Protein AF-A0A094AY25-F1 (afdb_monomer_lite)

pLDDT: mean 71.78, std 17.25, range [37.22, 96.19]

Foldseek 3Di:
DEWEWEWAWDDPDDLTWFTWTWIWDADPPPRHTDDIDIDRHPSPPPDDDPFDDDDDDDAGAQAKDKYAFYKYFYNDADPCNVVVDDDDQPKDWDDWDDDPNRGMTTTGMIIHGHHD

Sequence (116 aa):
MKVHIEANKAPVTEQPPAMRIKLTVTNAVISALLSTYASDSGPFMRGHGTGAECNDGCSGTITPQTYSNTIITLAEADTTFGDTLGVFGGTAYTSLASSEGGKVWTVESISIPAMT

Structure (mmCIF, N/CA/C/O backbone):
data_AF-A0A094AY25-F1
#
_entry.id   AF-A0A094AY25-F1
#
loop_
_atom_site.group_PDB
_atom_site.id
_atom_site.type_symbol
_atom_site.label_atom_id
_atom_site.label_alt_id
_atom_site.label_comp_id
_atom_site.label_asym_id
_atom_site.label_entity_id
_atom_site.label_seq_id
_atom_site.pdbx_PDB_ins_code
_atom_site.Cartn_x
_atom_site.Cartn_y
_atom_site.Cartn_z
_atom_site.occupancy
_atom_site.B_iso_or_equiv
_atom_site.auth_seq_id
_atom_site.auth_comp_id
_atom_site.auth_asym_id
_atom_site.auth_atom_id
_atom_site.pdbx_PDB_model_num
ATOM 1 N N . MET A 1 1 ? -2.801 -5.964 -10.912 1.00 42.62 1 MET A N 1
ATOM 2 C CA . MET A 1 1 ? -2.892 -7.028 -9.884 1.00 42.62 1 MET A CA 1
ATOM 3 C C . MET A 1 1 ? -3.787 -6.516 -8.765 1.00 42.62 1 MET A C 1
ATOM 5 O O . MET A 1 1 ? -3.591 -5.374 -8.368 1.00 42.62 1 MET A O 1
ATOM 9 N N . LYS A 1 2 ? -4.790 -7.287 -8.316 1.00 38.03 2 LYS A N 1
ATOM 10 C CA . LYS A 1 2 ? -5.643 -6.908 -7.175 1.00 38.03 2 LYS A CA 1
ATOM 11 C C . LYS A 1 2 ? -5.139 -7.642 -5.938 1.00 38.03 2 LYS A C 1
ATOM 13 O O . LYS A 1 2 ? -5.006 -8.867 -5.970 1.00 38.03 2 LYS A O 1
ATOM 18 N N . VAL A 1 3 ? -4.819 -6.883 -4.897 1.00 43.91 3 VAL A N 1
ATOM 19 C CA . VAL A 1 3 ? -4.184 -7.384 -3.678 1.00 43.91 3 VAL A CA 1
ATOM 20 C C . VAL A 1 3 ? -5.107 -7.108 -2.495 1.00 43.91 3 VAL A C 1
ATOM 22 O O . VAL A 1 3 ? -5.431 -5.956 -2.219 1.00 43.91 3 VAL A O 1
ATOM 25 N N . HIS A 1 4 ? -5.543 -8.177 -1.824 1.00 40.50 4 HIS A N 1
ATOM 26 C CA . HIS A 1 4 ? -6.323 -8.117 -0.582 1.00 40.50 4 HIS A CA 1
ATOM 27 C C . HIS A 1 4 ? -5.465 -8.635 0.569 1.00 40.50 4 HIS A C 1
ATOM 29 O O . HIS A 1 4 ? -4.904 -9.733 0.459 1.00 40.50 4 HIS A O 1
ATOM 35 N N . ILE A 1 5 ? -5.345 -7.837 1.634 1.00 48.62 5 ILE A N 1
ATOM 36 C CA . ILE A 1 5 ? -4.459 -8.106 2.771 1.00 48.62 5 ILE A CA 1
ATOM 37 C C . ILE A 1 5 ? -5.247 -7.998 4.070 1.00 48.62 5 ILE A C 1
ATOM 39 O O . ILE A 1 5 ? -5.840 -6.963 4.382 1.00 48.62 5 ILE A O 1
ATOM 43 N N . GLU A 1 6 ? -5.204 -9.080 4.839 1.00 43.06 6 GLU A N 1
ATOM 44 C CA . GLU A 1 6 ? -5.787 -9.178 6.175 1.00 43.06 6 GLU A CA 1
ATOM 45 C C . GLU A 1 6 ? -4.652 -9.256 7.201 1.00 43.06 6 GLU A C 1
ATOM 47 O O . GLU A 1 6 ? -3.777 -10.121 7.101 1.00 43.06 6 GLU A O 1
ATOM 52 N N . ALA A 1 7 ? -4.652 -8.335 8.166 1.00 45.72 7 ALA A N 1
ATOM 53 C CA . ALA A 1 7 ? -3.667 -8.239 9.236 1.00 45.72 7 ALA A CA 1
ATOM 54 C C . ALA A 1 7 ? -4.341 -8.482 10.594 1.00 45.72 7 ALA A C 1
ATOM 56 O O . ALA A 1 7 ? -5.161 -7.676 11.016 1.00 45.72 7 ALA A O 1
ATOM 57 N N . ASN A 1 8 ? -3.975 -9.555 11.308 1.00 39.09 8 ASN A N 1
ATOM 58 C CA . ASN A 1 8 ? -4.497 -9.857 12.650 1.00 39.09 8 ASN A CA 1
ATOM 59 C C . ASN A 1 8 ? -3.431 -9.598 13.731 1.00 39.09 8 ASN A C 1
ATOM 61 O O . ASN A 1 8 ? -2.364 -10.207 13.710 1.00 39.09 8 ASN A O 1
ATOM 65 N N . LYS A 1 9 ? -3.744 -8.754 14.717 1.00 40.16 9 LYS A N 1
ATOM 66 C CA . LYS A 1 9 ? -2.962 -8.479 15.926 1.00 40.16 9 LYS A CA 1
ATOM 67 C C . LYS A 1 9 ? -3.751 -9.030 17.109 1.00 40.16 9 LYS A C 1
ATOM 69 O O . LYS A 1 9 ? -4.899 -8.645 17.301 1.00 40.16 9 LYS A O 1
ATOM 74 N N . ALA A 1 10 ? -3.152 -9.931 17.882 1.00 39.56 10 ALA A N 1
ATOM 75 C CA . ALA A 1 10 ? -3.756 -10.423 19.120 1.00 39.56 10 ALA A CA 1
ATOM 76 C C . ALA A 1 10 ? -3.467 -9.467 20.308 1.00 39.56 10 ALA A C 1
ATOM 78 O O . ALA A 1 10 ? -2.600 -8.592 20.187 1.00 39.56 10 ALA A O 1
ATOM 79 N N . PRO A 1 11 ? -4.179 -9.609 21.446 1.00 37.22 11 PRO A N 1
ATOM 80 C CA . PRO A 1 11 ? -4.199 -8.634 22.539 1.00 37.22 11 PRO A CA 1
ATOM 81 C C . PRO A 1 11 ? -2.831 -8.385 23.188 1.00 37.22 11 PRO A C 1
ATOM 83 O O . PRO A 1 11 ? -1.985 -9.272 23.280 1.00 37.22 11 PRO A O 1
ATOM 86 N N . VAL A 1 12 ? -2.639 -7.153 23.663 1.00 45.66 12 VAL A N 1
ATOM 87 C CA . VAL A 1 12 ? -1.391 -6.625 24.228 1.00 45.66 12 VAL A CA 1
ATOM 88 C C . VAL A 1 12 ? -1.300 -6.943 25.725 1.00 45.66 12 VAL A C 1
ATOM 90 O O . VAL A 1 12 ? -1.782 -6.152 26.526 1.00 45.66 12 VAL A O 1
ATOM 93 N N . THR A 1 13 ? -0.655 -8.050 26.109 1.00 42.00 13 THR A N 1
ATOM 94 C CA . THR A 1 13 ? -0.096 -8.228 27.476 1.00 42.00 13 THR A CA 1
ATOM 95 C C . THR A 1 13 ? 1.146 -9.127 27.581 1.00 42.00 13 THR A C 1
ATOM 97 O O . THR A 1 13 ? 1.784 -9.132 28.626 1.00 42.00 13 THR A O 1
ATOM 100 N N . GLU A 1 14 ? 1.593 -9.788 26.517 1.00 41.69 14 GLU A N 1
ATOM 101 C CA . GLU A 1 14 ? 2.939 -10.375 26.408 1.00 41.69 14 GLU A CA 1
ATOM 102 C C . GLU A 1 14 ? 3.480 -10.074 25.005 1.00 41.69 14 GLU A C 1
ATOM 104 O O . GLU A 1 14 ? 2.729 -9.555 24.175 1.00 41.69 14 GLU A O 1
ATOM 109 N N . GLN A 1 15 ? 4.776 -10.313 24.754 1.00 46.59 15 GLN A N 1
ATOM 110 C CA . GLN A 1 15 ? 5.424 -10.091 23.451 1.00 46.59 15 GLN A CA 1
ATOM 111 C C . GLN A 1 15 ? 4.445 -10.399 22.304 1.00 46.59 15 GLN A C 1
ATOM 113 O O . GLN A 1 15 ? 3.956 -11.529 22.250 1.00 46.59 15 GLN A O 1
ATOM 118 N N . PRO A 1 16 ? 4.089 -9.410 21.454 1.00 47.41 16 PRO A N 1
ATOM 119 C CA . PRO A 1 16 ? 2.941 -9.546 20.570 1.00 47.41 16 PRO A CA 1
ATOM 120 C C . PRO A 1 16 ? 3.127 -10.804 19.721 1.00 47.41 16 PRO A C 1
ATOM 122 O O . PRO A 1 16 ? 4.202 -10.969 19.132 1.00 47.41 16 PRO A O 1
ATOM 125 N N . PRO A 1 17 ? 2.138 -11.715 19.689 1.00 50.06 17 PRO A N 1
ATOM 126 C CA . PRO A 1 17 ? 2.257 -12.907 18.877 1.00 50.06 17 PRO A CA 1
ATOM 127 C C . PRO A 1 17 ? 2.418 -12.481 17.425 1.00 50.06 17 PRO A C 1
ATOM 129 O O . PRO A 1 17 ? 1.886 -11.451 17.001 1.00 50.06 17 PRO A O 1
ATOM 132 N N . ALA A 1 18 ? 3.187 -13.278 16.694 1.00 54.31 18 ALA A N 1
ATOM 133 C CA . ALA A 1 18 ? 3.421 -13.099 15.279 1.00 54.31 18 ALA A CA 1
ATOM 134 C C . ALA A 1 18 ? 2.121 -12.734 14.543 1.00 54.31 18 ALA A C 1
ATOM 136 O O . ALA A 1 18 ? 1.140 -13.479 14.593 1.00 54.31 18 ALA A O 1
ATOM 137 N N . MET A 1 19 ? 2.093 -11.574 13.882 1.00 57.12 19 MET A N 1
ATOM 138 C CA . MET A 1 19 ? 0.966 -11.177 13.049 1.00 57.12 19 MET A CA 1
ATOM 139 C C . MET A 1 19 ? 0.942 -12.111 11.848 1.00 57.12 19 MET A C 1
ATOM 141 O O . MET A 1 19 ? 1.888 -12.172 11.069 1.00 57.12 19 MET A O 1
ATOM 145 N N . ARG A 1 20 ? -0.136 -12.869 11.679 1.00 64.50 20 ARG A N 1
ATOM 146 C CA . ARG A 1 20 ? -0.246 -13.742 10.514 1.00 64.50 20 ARG A CA 1
ATOM 147 C C . ARG A 1 20 ? -0.549 -12.890 9.291 1.00 64.50 20 ARG A C 1
ATOM 149 O O . ARG A 1 20 ? -1.662 -12.393 9.146 1.00 64.50 20 ARG A O 1
ATOM 156 N N . ILE A 1 21 ? 0.448 -12.707 8.434 1.00 62.34 21 ILE A N 1
ATOM 157 C CA . ILE A 1 21 ? 0.298 -11.999 7.165 1.00 62.34 21 ILE A CA 1
ATOM 158 C C . ILE A 1 21 ? -0.297 -12.983 6.172 1.00 62.34 21 ILE A C 1
ATOM 160 O O . ILE A 1 21 ? 0.258 -14.064 5.972 1.00 62.34 21 ILE A O 1
ATOM 164 N N . LYS A 1 22 ? -1.417 -12.616 5.546 1.00 70.31 22 LYS A N 1
ATOM 165 C CA . LYS A 1 22 ? -2.013 -13.375 4.446 1.00 70.31 22 LYS A CA 1
ATOM 166 C C . LYS A 1 22 ? -2.128 -12.486 3.216 1.00 70.31 22 LYS A C 1
ATOM 168 O O . LYS A 1 22 ? -2.877 -11.513 3.208 1.00 70.31 22 LYS A O 1
ATOM 173 N N . LEU A 1 23 ? -1.400 -12.856 2.170 1.00 62.81 23 LEU A N 1
ATOM 174 C CA . LEU A 1 23 ? -1.449 -12.219 0.864 1.00 62.81 23 LEU A CA 1
ATOM 175 C C . LEU A 1 23 ? -2.214 -13.118 -0.102 1.00 62.81 23 LEU A C 1
ATOM 177 O O . LEU A 1 23 ? -1.872 -14.290 -0.278 1.00 62.81 23 LEU A O 1
ATOM 181 N N . THR A 1 24 ? -3.229 -12.554 -0.750 1.00 76.19 24 THR A N 1
ATOM 182 C CA . THR A 1 24 ? -4.012 -13.249 -1.775 1.00 76.19 24 THR A CA 1
ATOM 183 C C . THR A 1 24 ? -3.865 -12.515 -3.101 1.00 76.19 24 THR A C 1
ATOM 185 O O . THR A 1 24 ? -4.204 -11.334 -3.198 1.00 76.19 24 THR A O 1
ATOM 188 N N . VAL A 1 25 ? -3.371 -13.209 -4.127 1.00 70.62 25 VAL A N 1
ATOM 189 C CA . VAL A 1 25 ? -3.229 -12.663 -5.481 1.00 70.62 25 VAL A CA 1
ATOM 190 C C . VAL A 1 25 ? -4.334 -13.224 -6.357 1.00 70.62 25 VAL A C 1
ATOM 192 O O . VAL A 1 25 ? -4.456 -14.438 -6.511 1.00 70.62 25 VAL A O 1
ATOM 195 N N . THR A 1 26 ? -5.128 -12.344 -6.960 1.00 76.88 26 THR A N 1
ATOM 196 C CA . THR A 1 26 ? -6.200 -12.731 -7.885 1.00 76.88 26 THR A CA 1
ATOM 197 C C . THR A 1 26 ? -5.963 -12.163 -9.278 1.00 76.88 26 THR A C 1
ATOM 199 O O . THR A 1 26 ? -5.404 -11.075 -9.460 1.00 76.88 26 THR A O 1
ATOM 202 N N . ASN A 1 27 ? -6.394 -12.917 -10.287 1.00 78.81 27 ASN A N 1
ATOM 203 C CA . ASN A 1 27 ? -6.466 -12.445 -11.656 1.00 78.81 27 ASN A CA 1
ATOM 204 C C . ASN A 1 27 ? -7.509 -11.326 -11.729 1.00 78.81 27 ASN A C 1
ATOM 206 O O . ASN A 1 27 ? -8.674 -11.540 -11.414 1.00 78.81 27 ASN A O 1
ATOM 210 N N . ALA A 1 28 ? -7.097 -10.140 -12.170 1.00 67.88 28 ALA A N 1
ATOM 211 C CA . ALA A 1 28 ? -7.962 -8.963 -12.156 1.00 67.88 28 ALA A CA 1
ATOM 212 C C . ALA A 1 28 ? -9.145 -9.032 -13.144 1.00 67.88 28 ALA A C 1
ATOM 214 O O . ALA A 1 28 ? -10.119 -8.314 -12.954 1.00 67.88 28 ALA A O 1
ATOM 215 N N . VAL A 1 29 ? -9.070 -9.871 -14.183 1.00 70.12 29 VAL A N 1
ATOM 216 C CA . VAL A 1 29 ? -10.101 -9.978 -15.230 1.00 70.12 29 VAL A CA 1
ATOM 217 C C . VAL A 1 29 ? -11.129 -11.049 -14.881 1.00 70.12 29 VAL A C 1
ATOM 219 O O . VAL A 1 29 ? -12.327 -10.820 -15.006 1.00 70.12 29 VAL A O 1
ATOM 222 N N . ILE A 1 30 ? -10.667 -12.215 -14.426 1.00 83.31 30 ILE A N 1
ATOM 223 C CA . ILE A 1 30 ? -11.534 -13.380 -14.175 1.00 83.31 30 ILE A CA 1
ATOM 224 C C . ILE A 1 30 ? -11.744 -13.685 -12.688 1.00 83.31 30 ILE A C 1
ATOM 226 O O . ILE A 1 30 ? -12.420 -14.649 -12.353 1.00 83.31 30 ILE A O 1
ATOM 230 N N . SER A 1 31 ? -11.150 -12.897 -11.787 1.00 78.06 31 SER A N 1
ATOM 231 C CA . SER A 1 31 ? -11.214 -13.073 -10.325 1.00 78.06 31 SER A CA 1
ATOM 232 C C . SER A 1 31 ? -10.724 -14.438 -9.810 1.00 78.06 31 SER A C 1
ATOM 234 O O . SER A 1 31 ? -10.937 -14.780 -8.650 1.00 78.06 31 SER A O 1
ATOM 236 N N . ALA A 1 32 ? -10.023 -15.212 -10.644 1.00 79.81 32 ALA A N 1
ATOM 237 C CA . ALA A 1 32 ? -9.420 -16.480 -10.252 1.00 79.81 32 ALA A CA 1
ATOM 238 C C . ALA A 1 32 ? -8.269 -16.257 -9.263 1.00 79.81 32 ALA A C 1
ATOM 240 O O . ALA A 1 32 ? -7.435 -15.370 -9.460 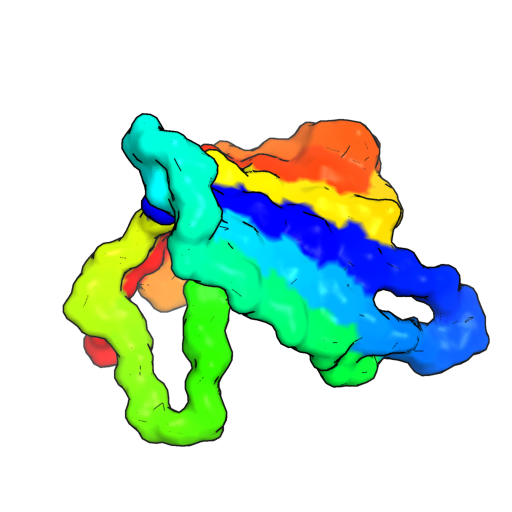1.00 79.81 32 ALA A O 1
ATOM 241 N N . LEU A 1 33 ? -8.197 -17.085 -8.221 1.00 77.19 33 LEU A N 1
ATOM 242 C CA . LEU A 1 33 ? -7.060 -17.123 -7.307 1.00 77.19 33 LEU A CA 1
ATOM 243 C C . LEU A 1 33 ? -5.809 -17.600 -8.058 1.00 77.19 33 LEU A C 1
ATOM 245 O O . LEU A 1 33 ? -5.829 -18.661 -8.674 1.00 77.19 33 LEU A O 1
ATOM 249 N N . LEU A 1 34 ? -4.732 -16.818 -8.001 1.00 64.50 34 LEU A N 1
ATOM 250 C CA . LEU A 1 34 ? -3.452 -17.144 -8.634 1.00 64.50 34 LEU A CA 1
ATOM 251 C C . LEU A 1 34 ? -2.448 -17.687 -7.622 1.00 64.50 34 LEU A C 1
ATOM 253 O O . LEU A 1 34 ? -1.736 -18.644 -7.913 1.00 64.50 34 LEU A O 1
ATOM 257 N N . SER A 1 35 ? -2.391 -17.091 -6.432 1.00 57.94 35 SER A N 1
ATOM 258 C CA . SER A 1 35 ? -1.517 -17.559 -5.361 1.00 57.94 35 SER A CA 1
ATOM 259 C C . SER A 1 35 ? -1.975 -17.067 -3.993 1.00 57.94 35 SER A C 1
ATOM 261 O O . SER A 1 35 ? -2.677 -16.059 -3.858 1.00 57.94 35 SER A O 1
ATOM 263 N N . THR A 1 36 ? -1.548 -17.798 -2.967 1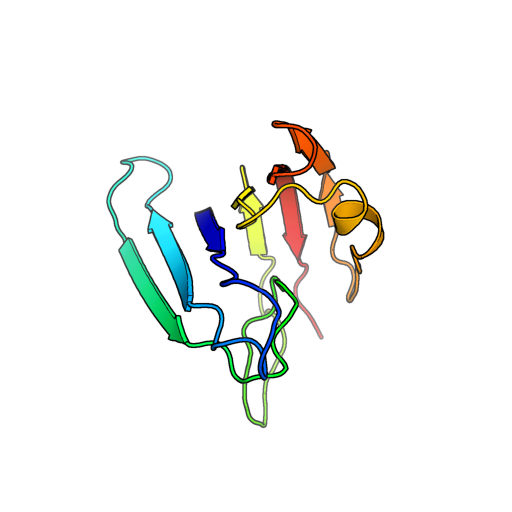.00 59.88 36 THR A N 1
ATOM 264 C CA . THR A 1 36 ? -1.654 -17.398 -1.565 1.00 59.88 36 THR A CA 1
ATOM 265 C C . THR A 1 36 ? -0.290 -17.504 -0.915 1.00 59.88 36 THR A C 1
ATOM 267 O O . THR A 1 36 ? 0.376 -18.529 -1.059 1.00 59.88 36 THR A O 1
ATOM 270 N N . TYR A 1 37 ? 0.089 -16.488 -0.153 1.00 62.94 37 TYR A N 1
ATOM 271 C CA . TYR A 1 37 ? 1.236 -16.540 0.741 1.00 62.94 37 TYR A CA 1
ATOM 272 C C . TYR A 1 37 ? 0.758 -16.264 2.162 1.00 62.94 37 TYR A C 1
ATOM 274 O O . TYR A 1 37 ? -0.038 -15.350 2.386 1.00 62.94 37 TYR A O 1
ATOM 282 N N . ALA A 1 38 ? 1.210 -17.081 3.109 1.00 63.62 38 ALA A N 1
ATOM 283 C CA . ALA A 1 38 ? 0.945 -16.864 4.518 1.00 63.62 38 ALA A CA 1
ATOM 284 C C . ALA A 1 38 ? 2.218 -17.094 5.324 1.00 63.62 38 ALA 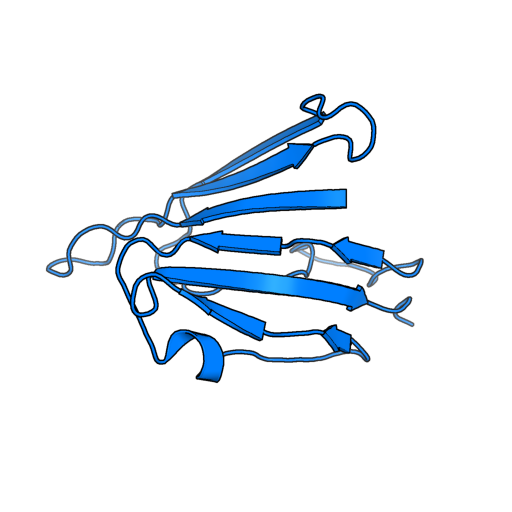A C 1
ATOM 286 O O . ALA A 1 38 ? 2.851 -18.141 5.192 1.00 63.62 38 ALA A O 1
ATOM 287 N N . SER A 1 39 ? 2.556 -16.136 6.177 1.00 61.28 39 SER A N 1
ATOM 288 C CA . SER A 1 39 ? 3.661 -16.261 7.120 1.00 61.28 39 SER A CA 1
ATOM 289 C C . SER A 1 39 ? 3.311 -15.587 8.432 1.00 61.28 39 SER A C 1
ATOM 291 O O . SER A 1 39 ? 2.684 -14.527 8.457 1.00 61.28 39 SER A O 1
ATOM 293 N N . ASP A 1 40 ? 3.759 -16.193 9.519 1.00 65.44 40 ASP A N 1
ATOM 294 C CA . ASP A 1 40 ? 3.730 -15.572 10.830 1.00 65.44 40 ASP A CA 1
ATOM 295 C C . ASP A 1 40 ? 4.832 -14.504 10.862 1.00 65.44 40 ASP A C 1
ATOM 297 O O . ASP A 1 40 ? 6.000 -14.783 10.585 1.00 65.44 40 ASP A O 1
ATOM 301 N N . SER A 1 41 ? 4.458 -13.252 11.118 1.00 57.41 41 SER A N 1
ATOM 302 C CA . SER A 1 41 ? 5.410 -12.153 11.187 1.00 57.41 41 SER A CA 1
ATOM 303 C C . SER A 1 41 ? 6.338 -12.380 12.382 1.00 57.41 41 SER A C 1
ATOM 305 O O . SER A 1 41 ? 5.879 -12.665 13.483 1.00 57.41 41 SER A O 1
ATOM 307 N N . GLY A 1 42 ? 7.651 -12.213 12.226 1.00 53.75 42 GLY A N 1
ATOM 308 C CA . GLY A 1 42 ? 8.535 -12.169 13.396 1.00 53.75 42 GLY A CA 1
ATOM 309 C C . GLY A 1 42 ? 8.064 -11.107 14.414 1.00 53.75 42 GLY A C 1
ATOM 310 O O . GLY A 1 42 ? 7.288 -10.214 14.052 1.00 53.75 42 GLY A O 1
ATOM 311 N N . PRO A 1 43 ? 8.548 -11.136 15.670 1.00 53.72 43 PRO A N 1
ATOM 312 C CA . PRO A 1 43 ? 8.070 -10.259 16.756 1.00 53.72 43 PRO A CA 1
ATOM 313 C C . PRO A 1 43 ? 8.196 -8.742 16.482 1.00 53.72 43 PRO A C 1
ATOM 315 O O . PRO A 1 43 ? 7.670 -7.922 17.237 1.00 53.72 43 PRO A O 1
ATOM 318 N N . PHE A 1 44 ? 8.880 -8.354 15.401 1.00 51.62 44 PHE A N 1
ATOM 319 C CA . PHE A 1 44 ? 9.185 -6.970 15.037 1.00 51.62 44 PHE A CA 1
ATOM 320 C C . PHE A 1 44 ? 8.536 -6.495 13.731 1.00 51.62 44 PHE A C 1
ATOM 322 O O . PHE A 1 44 ? 8.612 -5.309 13.415 1.00 51.62 44 PHE A O 1
ATOM 329 N N . MET A 1 45 ? 7.869 -7.376 12.984 1.00 52.28 45 MET A N 1
ATOM 330 C CA . MET A 1 45 ? 7.224 -7.012 11.722 1.00 52.28 45 MET A CA 1
ATOM 331 C C . MET A 1 45 ? 5.881 -6.330 12.003 1.00 52.28 45 MET A C 1
ATOM 333 O O . MET A 1 45 ? 4.850 -6.978 12.159 1.00 52.28 45 MET A O 1
ATOM 337 N N . ARG A 1 46 ? 5.922 -4.999 12.128 1.00 56.62 46 ARG A N 1
ATOM 338 C CA . ARG A 1 46 ? 4.768 -4.135 12.451 1.00 56.62 46 ARG A CA 1
ATOM 339 C C . ARG A 1 46 ? 4.281 -3.292 11.268 1.00 56.62 46 ARG A C 1
ATOM 341 O O . ARG A 1 46 ? 3.419 -2.441 11.454 1.00 56.62 46 ARG A O 1
ATOM 348 N N . GLY A 1 47 ? 4.859 -3.493 10.085 1.00 54.62 47 GLY A N 1
ATOM 349 C CA . GLY A 1 47 ? 4.589 -2.700 8.889 1.00 54.62 47 GLY A CA 1
ATOM 350 C C . GLY A 1 47 ? 4.139 -3.552 7.707 1.00 54.62 47 GLY A C 1
ATOM 351 O O . GLY A 1 47 ? 4.350 -4.762 7.674 1.00 54.62 47 GLY A O 1
ATOM 352 N N . HIS A 1 48 ? 3.530 -2.890 6.728 1.00 60.16 48 HIS A N 1
ATOM 353 C CA . HIS A 1 48 ? 3.198 -3.449 5.424 1.00 60.16 48 HIS A CA 1
ATOM 354 C C . HIS A 1 48 ? 3.939 -2.642 4.350 1.00 60.16 48 HIS A C 1
ATOM 356 O O . HIS A 1 48 ? 3.799 -1.421 4.295 1.00 60.16 48 HIS A O 1
ATOM 362 N N . GLY A 1 49 ? 4.727 -3.315 3.512 1.00 65.06 49 GLY A N 1
ATOM 363 C CA . GLY A 1 49 ? 5.476 -2.704 2.414 1.00 65.06 49 GLY A CA 1
ATOM 364 C C . GLY A 1 49 ? 5.098 -3.311 1.066 1.00 65.06 49 GLY A C 1
ATOM 365 O O . GLY A 1 49 ? 4.630 -4.441 0.989 1.00 65.06 49 GLY A O 1
ATOM 366 N N . THR A 1 50 ? 5.317 -2.562 -0.013 1.00 62.28 50 THR A N 1
ATOM 367 C CA . THR A 1 50 ? 5.164 -3.050 -1.397 1.00 62.28 50 THR A CA 1
ATOM 368 C C . THR A 1 50 ? 6.460 -3.621 -1.979 1.00 62.28 50 THR A C 1
ATOM 370 O O . THR A 1 50 ? 6.479 -4.071 -3.126 1.00 62.28 50 THR A O 1
ATOM 373 N N . GLY A 1 51 ? 7.548 -3.591 -1.203 1.00 59.66 51 GLY A N 1
ATOM 374 C CA . GLY A 1 51 ? 8.814 -4.217 -1.560 1.00 59.66 51 GLY A CA 1
ATOM 375 C C . GLY A 1 51 ? 8.731 -5.733 -1.412 1.00 59.66 51 GLY A C 1
ATOM 376 O O . GLY A 1 51 ? 8.261 -6.234 -0.393 1.00 59.66 51 GLY A O 1
ATOM 377 N N . ALA A 1 52 ? 9.206 -6.464 -2.420 1.00 59.78 52 ALA A N 1
ATOM 378 C CA . ALA A 1 52 ? 9.525 -7.873 -2.245 1.00 59.78 52 ALA A CA 1
ATOM 379 C C . ALA A 1 52 ? 10.775 -7.957 -1.361 1.00 59.78 52 ALA A C 1
ATOM 381 O O . ALA A 1 52 ? 11.853 -7.521 -1.767 1.00 59.78 52 ALA A O 1
ATOM 382 N N . GLU A 1 53 ? 10.620 -8.466 -0.141 1.00 58.22 53 GLU A N 1
ATOM 383 C CA . GLU A 1 53 ? 11.752 -8.677 0.754 1.00 58.22 53 GLU A CA 1
ATOM 384 C C . GLU A 1 53 ? 12.675 -9.734 0.148 1.00 58.22 53 GLU A C 1
ATOM 386 O O . GLU A 1 53 ? 12.245 -10.816 -0.254 1.00 58.22 53 GLU A O 1
ATOM 391 N N . CYS A 1 54 ? 13.954 -9.402 0.046 1.00 60.19 54 CYS A N 1
ATOM 392 C CA . CYS A 1 54 ? 14.972 -10.296 -0.466 1.00 60.19 54 CYS A CA 1
ATOM 393 C C . CYS A 1 54 ? 16.190 -10.220 0.459 1.00 60.19 54 CYS A C 1
ATOM 395 O O . CYS A 1 54 ? 16.497 -9.172 1.023 1.00 60.19 54 CYS A O 1
ATOM 397 N N . ASN A 1 55 ? 16.810 -11.378 0.688 1.00 48.19 55 ASN A N 1
ATOM 398 C CA . ASN A 1 55 ? 17.768 -11.569 1.771 1.00 48.19 55 ASN A CA 1
ATOM 399 C C . ASN A 1 55 ? 19.168 -11.021 1.443 1.00 48.19 55 ASN A C 1
ATOM 401 O O . ASN A 1 55 ? 19.816 -10.479 2.328 1.00 48.19 55 ASN A O 1
ATOM 405 N N . ASP A 1 56 ? 19.634 -11.163 0.196 1.00 48.47 56 ASP A N 1
ATOM 406 C CA . ASP A 1 56 ? 20.914 -10.607 -0.268 1.00 48.47 56 ASP A CA 1
ATOM 407 C C . ASP A 1 56 ? 20.964 -10.521 -1.809 1.00 48.47 56 ASP A C 1
ATOM 409 O O . ASP A 1 56 ? 20.289 -11.291 -2.496 1.00 48.47 56 ASP A O 1
ATOM 413 N N . GLY A 1 57 ? 21.768 -9.602 -2.356 1.00 60.91 57 GLY A N 1
ATOM 414 C CA . GLY A 1 57 ? 22.048 -9.486 -3.797 1.00 60.91 57 GLY A CA 1
ATOM 415 C C . GLY A 1 57 ? 20.867 -9.042 -4.670 1.00 60.91 57 GLY A C 1
ATOM 416 O O . GLY A 1 57 ? 20.808 -9.365 -5.856 1.00 60.91 57 GLY A O 1
ATOM 417 N N . CYS A 1 58 ? 19.903 -8.336 -4.089 1.00 67.38 58 CYS A N 1
ATOM 418 C CA . CYS A 1 58 ? 18.633 -8.024 -4.731 1.00 67.38 58 CYS A CA 1
ATOM 419 C C . CYS A 1 58 ? 18.760 -6.809 -5.655 1.00 67.38 58 CYS A C 1
ATOM 421 O O . CYS A 1 58 ? 19.207 -5.743 -5.234 1.00 67.38 58 CYS A O 1
ATOM 423 N N . SER A 1 59 ? 18.296 -6.937 -6.896 1.00 70.31 59 SER A N 1
ATOM 424 C CA . SER A 1 59 ? 17.974 -5.777 -7.725 1.00 70.31 59 SER A CA 1
ATOM 425 C C . SER A 1 59 ? 16.563 -5.298 -7.394 1.00 70.31 59 SER A C 1
ATOM 427 O O . SER A 1 59 ? 15.681 -6.113 -7.110 1.00 70.31 59 SER A O 1
ATOM 429 N N . GLY A 1 60 ? 16.322 -3.989 -7.472 1.00 74.25 60 GLY A N 1
ATOM 430 C CA . GLY A 1 60 ? 14.960 -3.468 -7.396 1.00 74.25 60 GLY A CA 1
ATOM 431 C C . GLY A 1 60 ? 14.097 -3.914 -8.587 1.00 74.25 60 GLY A C 1
ATOM 432 O O . GLY A 1 60 ? 14.484 -4.754 -9.404 1.00 74.25 60 GLY A O 1
ATOM 433 N N . THR A 1 61 ? 12.891 -3.361 -8.692 1.00 73.75 61 THR A N 1
ATOM 434 C CA . THR A 1 61 ? 11.962 -3.652 -9.793 1.00 73.75 61 THR A CA 1
ATOM 435 C C . THR A 1 61 ? 12.622 -3.392 -11.152 1.00 73.75 61 THR A C 1
ATOM 437 O O . THR A 1 61 ? 12.976 -2.266 -11.457 1.00 73.75 61 THR A O 1
ATOM 440 N N . ILE A 1 62 ? 12.772 -4.409 -12.004 1.00 83.50 62 ILE A N 1
ATOM 441 C CA . ILE A 1 62 ? 13.379 -4.246 -13.346 1.00 83.50 62 ILE A CA 1
ATOM 442 C C . ILE A 1 62 ? 12.420 -3.628 -14.378 1.00 83.50 62 ILE A C 1
ATOM 444 O O . ILE A 1 62 ? 12.837 -3.151 -15.430 1.00 83.50 62 ILE A O 1
ATOM 448 N N . THR A 1 63 ? 11.122 -3.629 -14.078 1.00 82.44 63 THR A N 1
ATOM 449 C CA . THR A 1 63 ? 10.060 -2.997 -14.868 1.00 82.44 63 THR A CA 1
ATOM 450 C C . THR A 1 63 ? 9.081 -2.298 -13.930 1.00 82.44 63 THR A C 1
ATOM 452 O O . THR A 1 63 ? 8.929 -2.754 -12.791 1.00 82.44 63 THR A O 1
ATOM 455 N N . PRO A 1 64 ? 8.368 -1.251 -14.389 1.00 84.56 64 PRO A N 1
ATOM 456 C CA . PRO A 1 64 ? 7.333 -0.614 -13.587 1.00 84.56 64 PRO A CA 1
ATOM 457 C C . PRO A 1 64 ? 6.295 -1.624 -13.086 1.00 84.56 64 PRO A C 1
ATOM 459 O O . PRO A 1 64 ? 5.888 -2.524 -13.823 1.00 84.56 64 PRO A O 1
ATOM 462 N N . GLN A 1 65 ? 5.871 -1.468 -11.835 1.00 82.75 65 GLN A N 1
ATOM 463 C CA . GLN A 1 65 ? 4.843 -2.286 -11.198 1.00 82.75 65 GLN A CA 1
ATOM 464 C C . GLN A 1 65 ? 3.668 -1.407 -10.784 1.00 82.75 65 GLN A C 1
ATOM 466 O O . GLN A 1 65 ? 3.855 -0.297 -10.282 1.00 82.75 65 GLN A O 1
ATOM 471 N N . THR A 1 66 ? 2.453 -1.924 -10.956 1.00 82.50 66 THR A N 1
ATOM 472 C CA . THR A 1 66 ? 1.232 -1.225 -10.551 1.00 82.50 66 THR A CA 1
ATOM 473 C C . THR A 1 66 ? 0.341 -2.127 -9.709 1.00 82.50 66 THR A C 1
ATOM 475 O O . THR A 1 66 ? -0.071 -3.214 -10.135 1.00 82.50 66 THR A O 1
ATOM 478 N N . TYR A 1 67 ? -0.003 -1.635 -8.524 1.00 81.75 67 TYR A N 1
ATOM 479 C CA . TYR A 1 67 ? -1.008 -2.209 -7.638 1.00 81.75 67 TYR A CA 1
ATOM 480 C C . TYR A 1 67 ? -2.247 -1.324 -7.696 1.00 81.75 67 TYR A C 1
ATOM 482 O O . TYR A 1 67 ? -2.135 -0.100 -7.686 1.00 81.75 67 TYR A O 1
ATOM 490 N N . SER A 1 68 ? -3.426 -1.928 -7.787 1.00 84.50 68 SER A N 1
ATOM 491 C CA . SER A 1 68 ? -4.683 -1.184 -7.894 1.00 84.50 68 SER A CA 1
ATOM 492 C C . SER A 1 68 ? -5.715 -1.770 -6.951 1.00 84.50 68 SER A C 1
ATOM 494 O O . SER A 1 68 ? -5.778 -2.993 -6.792 1.00 84.50 68 SER A O 1
ATOM 496 N N . ASN A 1 69 ? -6.563 -0.907 -6.391 1.00 82.69 69 ASN A N 1
ATOM 497 C CA . ASN A 1 69 ? -7.600 -1.275 -5.428 1.00 82.69 69 ASN A CA 1
ATOM 498 C C . ASN A 1 69 ? -7.027 -2.070 -4.248 1.00 82.69 69 ASN A C 1
ATOM 500 O O . ASN A 1 69 ? -7.536 -3.141 -3.905 1.00 82.69 69 ASN A O 1
ATOM 504 N N . THR A 1 70 ? -5.929 -1.575 -3.680 1.00 82.00 70 THR A N 1
ATOM 505 C CA . THR A 1 70 ? -5.303 -2.181 -2.508 1.00 82.00 70 THR A CA 1
ATOM 506 C C . THR A 1 70 ? -6.189 -1.922 -1.299 1.00 82.00 70 THR A C 1
ATOM 508 O O . THR A 1 70 ? -6.532 -0.773 -1.018 1.00 82.00 70 THR A O 1
ATOM 511 N N . ILE A 1 71 ? -6.541 -2.988 -0.581 1.00 82.81 71 ILE A N 1
ATOM 512 C CA . ILE A 1 71 ? -7.304 -2.922 0.667 1.00 82.81 71 ILE A CA 1
ATOM 513 C C . ILE A 1 71 ? -6.441 -3.513 1.779 1.00 82.81 71 ILE A C 1
ATOM 515 O O . ILE A 1 71 ? -5.972 -4.649 1.675 1.00 82.81 71 ILE A O 1
ATOM 519 N N . ILE A 1 72 ? -6.247 -2.730 2.835 1.00 81.62 72 ILE A N 1
ATOM 520 C CA . ILE A 1 72 ? -5.526 -3.096 4.050 1.00 81.62 72 ILE A CA 1
ATOM 521 C C . ILE A 1 72 ? -6.551 -3.117 5.178 1.00 81.62 72 ILE A C 1
ATOM 523 O O . ILE A 1 72 ? -7.089 -2.075 5.549 1.00 81.62 72 ILE A O 1
ATOM 527 N N . THR A 1 73 ? -6.825 -4.299 5.725 1.00 81.56 73 THR A N 1
ATOM 528 C CA . THR A 1 73 ? -7.684 -4.433 6.908 1.00 81.56 73 THR A CA 1
ATOM 529 C C . THR A 1 73 ? -6.812 -4.681 8.125 1.00 81.56 73 THR A C 1
ATOM 531 O O . THR A 1 73 ? -6.148 -5.716 8.211 1.00 81.56 73 THR A O 1
ATOM 534 N N . LEU A 1 74 ? -6.806 -3.722 9.046 1.00 77.88 74 LEU A N 1
ATOM 535 C CA . LEU A 1 74 ? -6.146 -3.836 10.336 1.00 77.88 74 LEU A CA 1
ATOM 536 C C . LEU A 1 74 ? -6.971 -4.717 11.274 1.00 77.88 74 LEU A C 1
ATOM 538 O O . LEU A 1 74 ? -8.193 -4.827 11.165 1.00 77.88 74 LEU A O 1
ATOM 542 N N . ALA A 1 75 ? -6.289 -5.305 12.246 1.00 77.75 75 ALA A N 1
ATOM 543 C CA . ALA A 1 75 ? -6.932 -6.127 13.261 1.00 77.75 75 ALA A CA 1
ATOM 544 C C . ALA A 1 75 ? -7.902 -5.309 14.117 1.00 77.75 75 ALA A C 1
ATOM 546 O O . ALA A 1 75 ? -9.040 -5.709 14.365 1.00 77.75 75 ALA A O 1
ATOM 547 N N . GLU A 1 76 ? -7.434 -4.126 14.504 1.00 79.81 76 GLU A N 1
ATOM 548 C CA . GLU A 1 76 ? -8.139 -3.146 15.310 1.00 79.81 76 GLU A CA 1
ATOM 549 C C . GLU A 1 76 ? -8.104 -1.799 14.602 1.00 79.81 76 GLU A C 1
ATOM 551 O O . GLU A 1 76 ? -7.193 -1.519 13.820 1.00 79.81 76 GLU A O 1
ATOM 556 N N . ALA A 1 77 ? -9.111 -0.976 14.875 1.00 89.12 77 ALA A N 1
ATOM 557 C CA . ALA A 1 77 ? -9.181 0.366 14.329 1.00 89.12 77 ALA A CA 1
ATOM 558 C C . ALA A 1 77 ? -7.992 1.211 14.814 1.00 89.12 77 ALA A C 1
ATOM 560 O O . ALA A 1 77 ? -7.747 1.312 16.017 1.00 89.12 77 ALA A O 1
ATOM 561 N N . ASP A 1 78 ? -7.276 1.827 13.875 1.00 87.38 78 ASP A N 1
ATOM 562 C CA . ASP A 1 78 ? -6.180 2.749 14.154 1.00 87.38 78 ASP A CA 1
ATOM 563 C C . ASP A 1 78 ? -6.235 3.915 13.162 1.00 87.38 78 ASP A C 1
ATOM 565 O O . ASP A 1 78 ? -5.949 3.762 11.974 1.00 87.38 78 ASP A O 1
ATOM 569 N N . THR A 1 79 ? -6.634 5.092 13.641 1.00 93.50 79 THR A N 1
ATOM 570 C CA . THR A 1 79 ? -6.774 6.289 12.803 1.00 93.50 79 THR A CA 1
ATOM 571 C C . THR A 1 79 ? -5.440 6.930 12.435 1.00 93.50 79 THR A C 1
ATOM 573 O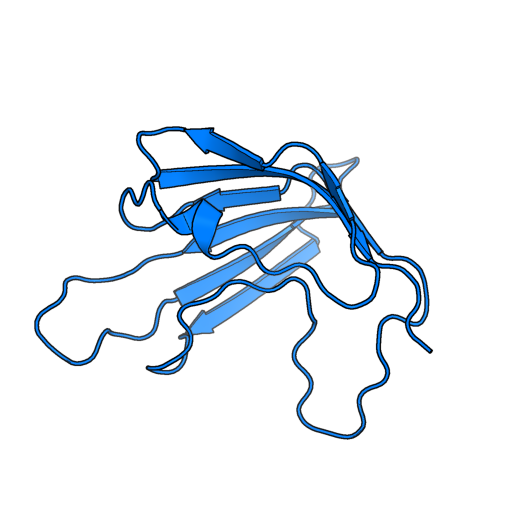 O . THR A 1 79 ? -5.418 7.728 11.503 1.00 93.50 79 THR A O 1
ATOM 576 N N . THR A 1 80 ? -4.345 6.609 13.132 1.00 90.06 80 THR A N 1
ATOM 577 C CA . THR A 1 80 ? -3.018 7.196 12.872 1.00 90.06 80 THR A CA 1
ATOM 578 C C . THR A 1 80 ? -2.165 6.328 11.952 1.00 90.06 80 THR A C 1
ATOM 580 O O . THR A 1 80 ? -1.084 6.741 11.541 1.00 90.06 80 THR A O 1
ATOM 583 N N . PHE A 1 81 ? -2.652 5.149 11.546 1.00 85.19 81 PHE A N 1
ATOM 584 C CA . PHE A 1 81 ? -1.935 4.264 10.626 1.00 85.19 81 PHE A CA 1
ATOM 585 C C . PHE A 1 81 ? -1.504 4.978 9.333 1.00 85.19 81 PHE A C 1
ATOM 587 O O . PHE A 1 81 ? -0.377 4.794 8.874 1.00 85.19 81 PHE A O 1
ATOM 594 N N . GLY A 1 82 ? -2.358 5.844 8.777 1.00 87.06 82 GLY A N 1
ATOM 595 C CA . GLY A 1 82 ? -2.039 6.631 7.582 1.00 87.06 82 GLY A CA 1
ATOM 596 C C . GLY A 1 82 ? -0.832 7.563 7.743 1.00 87.06 82 GLY A C 1
ATOM 597 O O . GLY A 1 82 ? -0.109 7.784 6.773 1.00 87.06 82 GLY A O 1
ATOM 598 N N . ASP A 1 83 ? -0.551 8.029 8.961 1.00 87.44 83 ASP A N 1
ATOM 599 C CA . ASP A 1 83 ? 0.593 8.900 9.264 1.00 87.44 83 ASP A CA 1
ATOM 600 C C . ASP A 1 83 ? 1.929 8.142 9.199 1.00 87.44 83 ASP A C 1
ATOM 602 O O . ASP A 1 83 ? 2.999 8.746 9.131 1.00 87.44 83 ASP A O 1
ATOM 606 N N . THR A 1 84 ? 1.880 6.807 9.198 1.00 83.19 84 THR A N 1
ATOM 607 C CA . THR A 1 84 ? 3.064 5.944 9.083 1.00 83.19 84 THR A CA 1
ATOM 608 C C . THR A 1 84 ? 3.473 5.679 7.632 1.00 83.19 84 THR A C 1
ATOM 610 O O . THR A 1 84 ? 4.485 5.016 7.392 1.00 83.19 84 THR A O 1
ATOM 613 N N . LEU A 1 85 ? 2.710 6.184 6.653 1.00 85.38 85 LEU A N 1
ATOM 614 C CA . LEU A 1 85 ? 2.968 5.936 5.241 1.00 85.38 85 LEU A CA 1
ATOM 615 C C . LEU A 1 85 ? 4.296 6.566 4.798 1.00 85.38 85 LEU A C 1
ATOM 617 O O . LEU A 1 85 ? 4.429 7.782 4.671 1.00 85.38 85 LEU A O 1
ATOM 621 N N . GLY A 1 86 ? 5.263 5.708 4.486 1.00 84.62 86 GLY A N 1
ATOM 622 C CA . GLY A 1 86 ? 6.503 6.087 3.821 1.00 84.62 86 GLY A CA 1
ATOM 623 C C . GLY A 1 86 ? 6.428 5.857 2.312 1.00 84.62 86 GLY A C 1
ATOM 624 O O . GLY A 1 86 ? 5.943 4.822 1.857 1.00 84.62 86 GLY A O 1
ATOM 625 N N . VAL A 1 87 ? 6.950 6.805 1.532 1.00 87.50 87 VAL A N 1
ATOM 626 C CA . VAL A 1 87 ? 7.046 6.707 0.068 1.00 87.50 87 VAL A CA 1
ATOM 627 C C . VAL A 1 87 ? 8.495 6.910 -0.350 1.00 87.50 87 VAL A C 1
ATOM 629 O O . VAL A 1 87 ? 9.104 7.925 -0.020 1.00 87.50 87 VAL A O 1
ATOM 632 N N . PHE A 1 88 ? 9.050 5.945 -1.084 1.00 83.81 88 PHE A N 1
ATOM 633 C CA . PHE A 1 88 ? 10.472 5.916 -1.431 1.00 83.81 88 PHE A CA 1
ATOM 634 C C . PHE A 1 88 ? 10.699 5.453 -2.875 1.00 83.81 88 PHE A C 1
ATOM 636 O O . PHE A 1 88 ? 9.814 4.866 -3.501 1.00 83.81 88 PHE A O 1
ATOM 643 N N . GLY A 1 89 ? 11.898 5.718 -3.406 1.00 82.19 89 GLY A N 1
ATOM 644 C CA . GLY A 1 89 ? 12.357 5.177 -4.693 1.00 82.19 89 GLY A CA 1
ATOM 645 C C . GLY A 1 89 ? 11.484 5.560 -5.893 1.00 82.19 89 GLY A C 1
ATOM 646 O O . GLY A 1 89 ? 11.217 4.733 -6.755 1.00 82.19 89 GLY A O 1
ATOM 647 N N . GLY A 1 90 ? 10.968 6.794 -5.919 1.00 86.38 90 GLY A N 1
ATOM 648 C CA . GLY A 1 90 ? 10.108 7.278 -7.008 1.00 86.38 90 GLY A CA 1
ATOM 649 C C . GLY A 1 90 ? 8.710 6.652 -7.045 1.00 86.38 90 GLY A C 1
ATOM 650 O O . GLY A 1 90 ? 7.989 6.833 -8.025 1.00 86.38 90 GLY A O 1
ATOM 651 N N . THR A 1 91 ? 8.320 5.924 -5.995 1.00 88.69 91 THR A N 1
ATOM 652 C CA . THR A 1 91 ? 6.963 5.391 -5.851 1.00 88.69 91 THR A CA 1
ATOM 653 C C . THR A 1 91 ? 5.949 6.532 -5.804 1.00 88.69 91 THR A C 1
ATOM 655 O O . THR A 1 91 ? 6.171 7.549 -5.149 1.00 88.69 91 THR A O 1
ATOM 658 N N . ALA A 1 92 ? 4.812 6.345 -6.465 1.00 92.19 92 ALA A N 1
ATOM 659 C CA . ALA A 1 92 ? 3.656 7.225 -6.378 1.00 92.19 92 ALA A CA 1
ATOM 660 C C . ALA A 1 92 ? 2.424 6.420 -5.960 1.00 92.19 92 ALA A C 1
ATOM 662 O O . ALA A 1 92 ? 2.321 5.233 -6.266 1.00 92.19 92 ALA A O 1
ATOM 663 N N . TYR A 1 93 ? 1.478 7.063 -5.284 1.00 92.75 93 TYR A N 1
ATOM 664 C CA . TYR A 1 93 ? 0.187 6.466 -4.962 1.00 92.75 93 TYR A CA 1
ATOM 665 C C . TYR A 1 93 ? -0.935 7.490 -5.131 1.00 92.75 93 TYR A C 1
ATOM 667 O O . TYR A 1 93 ? -0.692 8.696 -5.069 1.00 92.75 93 TYR A O 1
ATOM 675 N N . THR A 1 94 ? -2.160 7.010 -5.334 1.00 93.50 94 THR A N 1
ATOM 676 C CA . THR A 1 94 ? -3.363 7.848 -5.353 1.00 93.50 94 THR A CA 1
ATOM 677 C C . THR A 1 94 ? -4.329 7.431 -4.256 1.00 93.50 94 THR A C 1
ATOM 679 O O . THR A 1 94 ? -4.516 6.241 -3.996 1.00 93.50 94 THR A O 1
ATOM 682 N N . SER A 1 95 ? -4.957 8.437 -3.644 1.00 88.31 95 SER A N 1
ATOM 683 C CA . SER A 1 95 ? -6.149 8.284 -2.806 1.00 88.31 95 SER A CA 1
ATOM 684 C C . SER A 1 95 ? -5.968 7.293 -1.644 1.00 88.31 95 SER A C 1
ATOM 686 O O . SER A 1 95 ? -6.517 6.194 -1.680 1.00 88.31 95 SER A O 1
ATOM 688 N N . LEU A 1 96 ? -5.216 7.678 -0.602 1.00 92.56 96 LEU A N 1
ATOM 689 C CA . LEU A 1 96 ? -5.242 6.961 0.681 1.00 92.56 96 LEU A CA 1
ATOM 690 C C . LEU A 1 96 ? -6.501 7.372 1.452 1.00 92.56 96 LEU A C 1
ATOM 692 O O . LEU A 1 96 ? -6.649 8.537 1.820 1.00 92.56 96 LEU A O 1
ATOM 696 N N . ALA A 1 97 ? -7.388 6.418 1.715 1.00 95.38 97 ALA A N 1
ATOM 697 C CA . ALA A 1 97 ? -8.618 6.659 2.459 1.00 95.38 97 ALA A CA 1
ATOM 698 C C . ALA A 1 97 ? -8.821 5.625 3.564 1.00 95.38 97 ALA A C 1
ATOM 700 O O . ALA A 1 97 ? -8.469 4.454 3.412 1.00 95.38 97 ALA A O 1
ATOM 701 N N . SER A 1 98 ? -9.429 6.073 4.660 1.00 95.81 98 SER A N 1
ATOM 702 C CA . SER A 1 98 ? -9.761 5.255 5.822 1.00 95.81 98 SER A CA 1
ATOM 703 C C . SER A 1 98 ? -11.272 5.115 5.978 1.00 95.81 98 SER A C 1
ATOM 705 O O . SER A 1 98 ? -12.033 6.041 5.696 1.00 95.81 98 SER A O 1
ATOM 707 N N . SER A 1 99 ? -11.703 3.952 6.448 1.00 96.19 99 SER A N 1
ATOM 708 C CA . SER A 1 99 ? -13.085 3.614 6.771 1.00 96.19 99 SER A CA 1
ATOM 709 C C . SER A 1 99 ? -13.131 2.731 8.020 1.00 96.19 99 SER A C 1
ATOM 711 O O . SER A 1 99 ? -12.091 2.346 8.564 1.00 96.19 99 SER A O 1
ATOM 713 N N . GLU A 1 100 ? -14.337 2.469 8.532 1.00 95.81 100 GLU A N 1
ATOM 714 C CA . GLU A 1 100 ? -14.539 1.681 9.760 1.00 95.81 100 GLU A CA 1
ATOM 715 C C . GLU A 1 100 ? -13.712 2.207 10.952 1.00 95.81 100 GLU A C 1
ATOM 717 O O . GLU A 1 100 ? -13.116 1.452 11.716 1.00 95.81 100 GLU A O 1
ATOM 722 N N . GLY A 1 101 ? -13.630 3.537 11.078 1.00 95.06 101 GLY A N 1
ATOM 723 C CA . GLY A 1 101 ? -12.935 4.202 12.182 1.00 95.06 101 GLY A CA 1
ATOM 724 C C . GLY A 1 101 ? -11.415 4.027 12.193 1.00 95.06 101 GLY A C 1
ATOM 725 O O . GLY A 1 101 ? -10.821 4.164 13.255 1.00 95.06 101 GLY A O 1
ATOM 726 N N . GLY A 1 102 ? -10.777 3.716 11.059 1.00 91.56 102 GLY A N 1
ATOM 727 C CA . GLY A 1 102 ? -9.340 3.418 11.018 1.00 91.56 102 GLY A CA 1
ATOM 728 C C . GLY A 1 102 ? -9.022 1.939 10.852 1.00 91.56 102 GLY A C 1
ATOM 729 O O . GLY A 1 102 ? -7.852 1.576 10.862 1.00 91.56 102 GLY A O 1
ATOM 730 N N . LYS A 1 103 ? -10.028 1.069 10.722 1.00 88.81 103 LYS A N 1
ATOM 731 C CA . LYS A 1 103 ? -9.805 -0.374 10.578 1.00 88.81 103 LYS A CA 1
ATOM 732 C C . LYS A 1 103 ? -9.532 -0.793 9.137 1.00 88.81 103 LYS A C 1
ATOM 734 O O . LYS A 1 103 ? -8.704 -1.670 8.911 1.00 88.81 103 LYS A O 1
ATOM 739 N N . VAL A 1 104 ? -10.189 -0.167 8.164 1.00 89.25 104 VAL A N 1
ATOM 740 C CA . VAL A 1 104 ? -10.035 -0.506 6.743 1.00 89.25 104 VAL A CA 1
ATOM 741 C C . VAL A 1 104 ? -9.450 0.681 5.995 1.00 89.25 104 VAL A C 1
ATOM 743 O O . VAL A 1 104 ? -10.044 1.759 5.959 1.00 89.25 104 VAL A O 1
ATOM 746 N N . TRP A 1 105 ? -8.302 0.463 5.362 1.00 91.00 105 TRP A N 1
ATOM 747 C CA . TRP A 1 105 ? -7.586 1.445 4.560 1.00 91.00 105 TRP A CA 1
ATOM 748 C C . TRP A 1 105 ? -7.569 1.025 3.097 1.00 91.00 105 TRP A C 1
ATOM 750 O O . TRP A 1 105 ? -7.347 -0.141 2.768 1.00 91.00 105 TRP A O 1
ATOM 760 N N . THR A 1 106 ? -7.791 1.983 2.207 1.00 91.00 106 THR A N 1
ATOM 761 C CA . THR A 1 106 ? -7.811 1.760 0.762 1.00 91.00 106 THR A CA 1
ATOM 762 C C . THR A 1 106 ? -6.812 2.670 0.072 1.00 91.00 106 THR A C 1
ATOM 764 O O . THR A 1 106 ? -6.639 3.824 0.464 1.00 91.00 106 THR A O 1
ATOM 767 N N . VAL A 1 107 ? -6.146 2.123 -0.942 1.00 90.50 107 VAL A N 1
ATOM 768 C CA . VAL A 1 107 ? -5.280 2.865 -1.858 1.00 90.50 107 VAL A CA 1
ATOM 769 C C . VAL A 1 107 ? -5.709 2.513 -3.271 1.00 90.50 107 VAL A C 1
ATOM 771 O O . VAL A 1 107 ? -5.698 1.344 -3.670 1.00 90.50 107 VAL A O 1
ATOM 774 N N . GLU A 1 108 ? -6.121 3.524 -4.024 1.00 88.94 108 GLU A N 1
ATOM 775 C CA . GLU A 1 108 ? -6.674 3.338 -5.363 1.00 88.94 108 GLU A CA 1
ATOM 776 C C . GLU A 1 108 ? -5.613 2.817 -6.334 1.00 88.94 108 GLU A C 1
ATOM 778 O O . GLU A 1 108 ? -5.833 1.817 -7.024 1.00 88.94 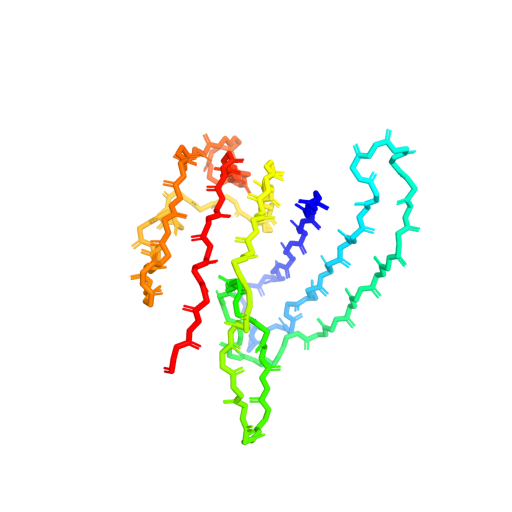108 GLU A O 1
ATOM 783 N N . SER A 1 109 ? -4.440 3.449 -6.350 1.00 88.12 109 SER A N 1
ATOM 784 C CA . SER A 1 109 ? -3.310 2.999 -7.156 1.00 88.12 109 SER A CA 1
ATOM 785 C C . SER A 1 109 ? -1.979 3.213 -6.449 1.00 88.12 109 SER A C 1
ATOM 787 O O . SER A 1 109 ? -1.807 4.169 -5.698 1.00 88.12 109 SER A O 1
ATOM 789 N N . ILE A 1 110 ? -1.030 2.314 -6.702 1.00 89.69 110 ILE A N 1
ATOM 790 C CA . ILE A 1 110 ? 0.378 2.438 -6.322 1.00 89.69 110 ILE A CA 1
ATOM 791 C C . ILE A 1 110 ? 1.202 2.115 -7.564 1.00 89.69 110 ILE A C 1
ATOM 793 O O . ILE A 1 110 ? 1.042 1.044 -8.149 1.00 89.69 110 ILE A O 1
ATOM 797 N N . SER A 1 111 ? 2.085 3.026 -7.950 1.00 90.12 111 SER A N 1
ATOM 798 C CA . SER A 1 111 ? 3.005 2.892 -9.075 1.00 90.12 111 SER A CA 1
ATOM 799 C C . SER A 1 111 ? 4.436 2.899 -8.563 1.00 90.12 111 SER A C 1
ATOM 801 O O . SER A 1 111 ? 4.867 3.868 -7.942 1.00 90.12 111 SER A O 1
ATOM 803 N N . ILE A 1 112 ? 5.178 1.835 -8.850 1.00 88.88 112 ILE A N 1
ATOM 804 C CA . ILE A 1 112 ? 6.599 1.706 -8.522 1.00 88.88 112 ILE A CA 1
ATOM 805 C C . ILE A 1 112 ? 7.371 1.702 -9.844 1.00 88.88 112 ILE A C 1
ATOM 807 O O . ILE A 1 112 ? 7.064 0.869 -10.702 1.00 88.88 112 ILE A O 1
ATOM 811 N N . PRO A 1 113 ? 8.334 2.614 -10.057 1.00 89.06 113 PRO A N 1
ATOM 812 C CA . PRO A 1 113 ? 9.118 2.643 -11.287 1.00 89.06 113 PRO A CA 1
ATOM 813 C C . PRO A 1 113 ? 10.066 1.440 -11.375 1.00 89.06 113 PRO A C 1
ATOM 815 O O . PRO A 1 113 ? 10.219 0.670 -10.426 1.00 89.06 113 PRO A O 1
ATOM 818 N N . ALA A 1 114 ? 10.726 1.283 -12.522 1.00 87.12 114 ALA A N 1
ATOM 819 C CA . ALA A 1 114 ? 11.916 0.446 -12.559 1.00 87.12 114 ALA A CA 1
ATOM 820 C C . ALA A 1 114 ? 13.030 1.112 -11.727 1.00 87.12 114 ALA A C 1
ATOM 822 O O . ALA A 1 114 ? 13.237 2.321 -11.835 1.00 87.12 114 ALA A O 1
ATOM 823 N N . MET A 1 115 ? 13.715 0.336 -10.896 1.00 79.81 115 MET A N 1
ATOM 824 C CA . MET A 1 115 ? 14.815 0.782 -10.044 1.00 79.81 115 MET A CA 1
ATOM 825 C C . MET A 1 115 ? 16.145 0.486 -10.739 1.00 79.81 115 MET A C 1
ATOM 827 O O . MET A 1 115 ? 16.330 -0.607 -11.277 1.00 79.81 115 MET A O 1
ATOM 831 N N . THR A 1 116 ? 17.047 1.466 -10.724 1.00 69.19 116 THR A N 1
ATOM 832 C CA . THR A 1 116 ? 18.414 1.381 -11.267 1.00 69.19 116 THR A CA 1
ATOM 833 C C . THR A 1 116 ?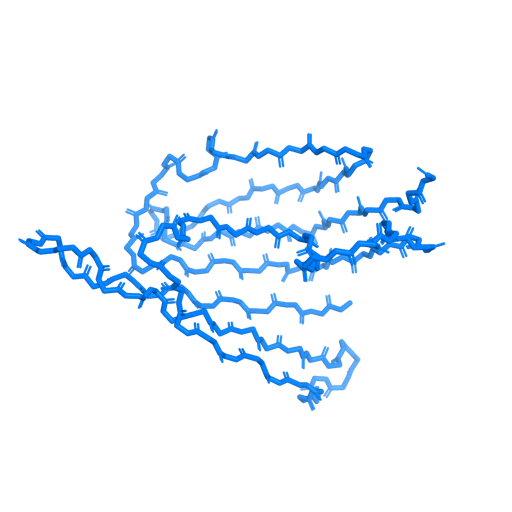 19.425 1.016 -10.200 1.00 69.19 116 THR A C 1
ATOM 835 O O . THR A 1 116 ? 19.316 1.614 -9.104 1.00 69.19 116 THR A O 1
#

Secondary structure (DSSP, 8-state):
-EEEEEEE---SSSS----EEEEEEE-TTT--EEEEEEEEPPTT-----SS---SSS----SS-EEEEEEEEE-SS--TTGGGG----TT-EEEEEEEEGGGTEEEEEEEEEPPP-

Radius of gyration: 15.07 Å; chains: 1; bounding box: 37×26×43 Å